Protein AF-A0A8H3CIY7-F1 (afdb_monomer)

Organism: NCBI:txid456999

Secondary structure (DSSP, 8-state):
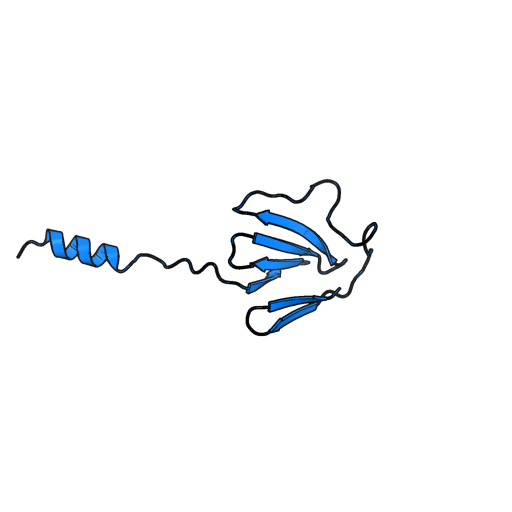--HHHHHHHHHHTT--------EEEEETTEEEEE-SSSEEEEEETTT--EEEEEETTEE-S-SSS-B-STT--SS---EEEEETTEEEEE-

pLDDT: mean 86.17, std 14.56, range [55.09, 97.19]

Mean predicted aligned error: 9.01 Å

Structure (mmCIF, N/CA/C/O backbone):
data_AF-A0A8H3CIY7-F1
#
_entry.id   AF-A0A8H3CIY7-F1
#
loop_
_atom_site.group_PDB
_atom_site.id
_atom_site.type_symbol
_atom_site.label_atom_id
_atom_site.label_alt_id
_atom_site.label_comp_id
_atom_site.label_asym_id
_atom_site.label_entity_id
_atom_site.label_seq_id
_atom_site.pdbx_PDB_ins_code
_atom_site.Cartn_x
_atom_site.Cartn_y
_atom_site.Cartn_z
_atom_site.occupancy
_atom_site.B_iso_or_equiv
_atom_site.auth_seq_id
_atom_site.auth_comp_id
_atom_site.auth_asym_id
_atom_site.auth_atom_id
_atom_site.pdbx_PDB_model_num
ATOM 1 N N . MET A 1 1 ? 45.471 3.051 -30.723 1.00 56.31 1 MET A N 1
ATOM 2 C CA . MET A 1 1 ? 44.335 2.437 -30.002 1.00 56.31 1 MET A CA 1
ATOM 3 C C . MET A 1 1 ? 43.552 3.572 -29.360 1.00 56.31 1 MET A C 1
ATOM 5 O O . MET A 1 1 ? 44.053 4.182 -28.426 1.00 56.31 1 MET A O 1
ATOM 9 N N . ASN A 1 2 ? 42.420 3.970 -29.942 1.00 59.12 2 ASN A N 1
ATOM 10 C CA . ASN A 1 2 ? 41.700 5.176 -29.525 1.00 59.12 2 ASN A CA 1
ATOM 11 C C . ASN A 1 2 ? 41.046 4.956 -28.148 1.00 59.12 2 ASN A C 1
ATOM 13 O O . ASN A 1 2 ? 39.959 4.399 -28.041 1.00 59.12 2 ASN A O 1
ATOM 17 N N . TRP A 1 3 ? 41.725 5.406 -27.094 1.00 60.31 3 TRP A N 1
ATOM 18 C CA . TRP A 1 3 ? 41.297 5.395 -25.688 1.00 60.31 3 TRP A CA 1
ATOM 19 C C . TRP A 1 3 ? 39.867 5.910 -25.425 1.00 60.31 3 TRP A C 1
ATOM 21 O O . TRP A 1 3 ? 39.227 5.488 -24.468 1.00 60.31 3 TRP A O 1
ATOM 31 N N . MET A 1 4 ? 39.328 6.746 -26.315 1.00 62.03 4 MET A N 1
ATOM 32 C CA . MET A 1 4 ? 37.955 7.257 -26.262 1.00 62.03 4 MET A CA 1
ATOM 33 C C . MET A 1 4 ? 36.890 6.158 -26.416 1.00 62.03 4 MET A C 1
ATOM 35 O O . MET A 1 4 ? 35.819 6.269 -25.827 1.00 62.03 4 MET A O 1
ATOM 39 N N . TYR A 1 5 ? 37.175 5.073 -27.145 1.00 61.88 5 TYR A N 1
ATOM 40 C CA . TYR A 1 5 ? 36.222 3.964 -27.301 1.00 61.88 5 TYR A CA 1
ATOM 41 C C . TYR A 1 5 ? 36.161 3.073 -26.052 1.00 61.88 5 TYR A C 1
ATOM 43 O O . TYR A 1 5 ? 35.115 2.502 -25.761 1.00 61.88 5 TYR A O 1
ATOM 51 N N . LEU A 1 6 ? 37.251 2.999 -25.277 1.00 59.50 6 LEU A N 1
ATOM 52 C CA . LEU A 1 6 ? 37.291 2.228 -24.029 1.00 59.50 6 LEU A CA 1
ATOM 53 C C . LEU A 1 6 ? 36.433 2.873 -22.930 1.00 59.50 6 LEU A C 1
ATOM 55 O O . LEU A 1 6 ? 35.813 2.156 -22.151 1.00 59.50 6 LEU A O 1
ATOM 59 N N . ILE A 1 7 ? 36.346 4.208 -22.905 1.00 62.12 7 ILE A N 1
ATOM 60 C CA . ILE A 1 7 ? 35.492 4.956 -21.964 1.00 62.12 7 ILE A CA 1
ATOM 61 C C . ILE A 1 7 ? 34.009 4.862 -22.366 1.00 62.12 7 ILE A C 1
ATOM 63 O O . ILE A 1 7 ? 33.135 4.751 -21.512 1.00 62.12 7 ILE A O 1
ATOM 67 N N . ALA A 1 8 ? 33.708 4.857 -23.667 1.00 59.69 8 ALA A N 1
ATOM 68 C CA . ALA A 1 8 ? 32.337 4.678 -24.146 1.00 59.69 8 ALA A CA 1
ATOM 69 C C . ALA A 1 8 ? 31.795 3.265 -23.849 1.00 59.69 8 ALA A C 1
ATOM 71 O O . ALA A 1 8 ? 30.627 3.113 -23.490 1.00 59.69 8 ALA A O 1
ATOM 72 N N . LEU A 1 9 ? 32.645 2.234 -23.943 1.00 59.38 9 LEU A N 1
ATOM 73 C CA . LEU A 1 9 ? 32.255 0.850 -23.658 1.00 59.38 9 LEU A CA 1
ATOM 74 C C . LEU A 1 9 ? 32.019 0.601 -22.158 1.00 59.38 9 LEU A C 1
ATOM 76 O O . LEU A 1 9 ? 31.129 -0.166 -21.799 1.00 59.38 9 LEU A O 1
ATOM 80 N N . SER A 1 10 ? 32.770 1.270 -21.275 1.00 59.97 10 SER A N 1
ATOM 81 C CA . SER A 1 10 ? 32.595 1.137 -19.823 1.00 59.97 10 SER A CA 1
ATOM 82 C C . SER A 1 10 ? 31.337 1.835 -19.295 1.00 59.97 10 SER A C 1
ATOM 84 O O . SER A 1 10 ? 30.771 1.380 -18.303 1.00 59.97 10 SER A O 1
ATOM 86 N N . TYR A 1 11 ? 30.841 2.876 -19.974 1.00 57.47 11 TYR A N 1
ATOM 87 C CA . TYR A 1 11 ? 29.601 3.561 -19.585 1.00 57.47 11 TYR A CA 1
ATOM 88 C C . TYR A 1 11 ? 28.333 2.764 -19.948 1.00 57.47 11 TYR A C 1
ATOM 90 O O . TYR A 1 11 ? 27.348 2.794 -19.215 1.00 57.47 11 TYR A O 1
ATOM 98 N N . ALA A 1 12 ? 28.363 1.986 -21.037 1.00 59.00 12 ALA A N 1
ATOM 99 C CA . ALA A 1 12 ? 27.229 1.162 -21.470 1.00 59.00 12 ALA A CA 1
ATOM 100 C C . ALA A 1 12 ? 26.966 -0.066 -20.573 1.00 59.00 12 ALA A C 1
ATOM 102 O O . ALA A 1 12 ? 25.864 -0.606 -20.581 1.00 59.00 12 ALA A O 1
ATOM 103 N N . ALA A 1 13 ? 27.948 -0.507 -19.779 1.00 61.25 13 ALA A N 1
ATOM 104 C CA . ALA A 1 13 ? 27.799 -1.657 -18.881 1.00 61.25 13 ALA A CA 1
ATOM 105 C C . ALA A 1 13 ? 27.081 -1.322 -17.558 1.00 61.25 13 ALA A C 1
ATOM 107 O O . ALA A 1 13 ? 26.728 -2.228 -16.807 1.00 61.25 13 ALA A O 1
ATOM 108 N N . CYS A 1 14 ? 26.861 -0.035 -17.269 1.00 59.56 14 CYS A N 1
ATOM 109 C CA . CYS A 1 14 ? 26.275 0.442 -16.016 1.00 59.56 14 CYS A CA 1
ATOM 110 C C . CYS A 1 14 ? 24.906 1.104 -16.239 1.00 59.56 14 CYS A C 1
ATOM 112 O O . CYS A 1 14 ? 24.582 2.109 -15.611 1.00 59.56 14 CYS A O 1
ATOM 114 N N . VAL A 1 15 ? 24.096 0.578 -17.162 1.00 62.12 15 VAL A N 1
ATOM 115 C CA . VAL A 1 15 ? 22.671 0.930 -17.210 1.00 62.12 15 VAL A CA 1
ATOM 116 C C . VAL A 1 15 ? 21.943 0.032 -16.210 1.00 62.12 15 VAL A C 1
ATOM 118 O O . VAL A 1 15 ? 21.834 -1.172 -16.461 1.00 62.12 15 VAL A O 1
ATOM 121 N N . PRO A 1 16 ? 21.455 0.557 -15.070 1.00 58.97 16 PRO A N 1
ATOM 122 C CA . PRO A 1 16 ? 20.583 -0.220 -14.207 1.00 58.97 16 PRO A CA 1
ATOM 123 C C . PRO A 1 16 ? 19.326 -0.561 -15.006 1.00 58.97 16 PRO A C 1
ATOM 125 O O . PRO A 1 16 ? 18.576 0.320 -15.426 1.00 58.97 16 PRO A O 1
ATOM 128 N N . SER A 1 17 ? 19.095 -1.850 -15.241 1.00 55.38 17 SER A N 1
ATOM 129 C CA . SER A 1 17 ? 17.796 -2.315 -15.702 1.00 55.38 17 SER A CA 1
ATOM 130 C C . SER A 1 17 ? 16.822 -2.140 -14.540 1.00 55.38 17 SER A C 1
ATOM 132 O O . SER A 1 17 ? 16.805 -2.923 -13.594 1.00 55.38 17 SER A O 1
ATOM 134 N N . VAL A 1 18 ? 16.013 -1.078 -14.583 1.00 57.44 18 VAL A N 1
ATOM 135 C CA . VAL A 1 18 ? 14.795 -1.015 -13.772 1.00 57.44 18 VAL A CA 1
ATOM 136 C C . VAL A 1 18 ? 13.841 -2.041 -14.371 1.00 57.44 18 VAL A C 1
ATOM 138 O O . VAL A 1 18 ? 13.064 -1.754 -15.277 1.00 57.44 18 VAL A O 1
ATOM 141 N N . LEU A 1 19 ? 13.938 -3.282 -13.898 1.00 55.09 19 LEU A N 1
ATOM 142 C CA . LEU A 1 19 ? 12.774 -4.151 -13.905 1.00 55.09 19 LEU A CA 1
ATOM 143 C C . LEU A 1 19 ? 11.759 -3.477 -12.984 1.00 55.09 19 LEU A C 1
ATOM 145 O O . LEU A 1 19 ? 12.017 -3.326 -11.790 1.00 55.09 19 LEU A O 1
ATOM 149 N N . ALA A 1 20 ? 10.631 -3.041 -13.540 1.00 60.59 20 ALA A N 1
ATOM 150 C CA . ALA A 1 20 ? 9.459 -2.722 -12.741 1.00 60.59 20 ALA A CA 1
ATOM 151 C C . ALA A 1 20 ? 9.054 -4.023 -12.034 1.00 60.59 20 ALA A C 1
ATOM 153 O O . ALA A 1 20 ? 8.472 -4.926 -12.637 1.00 60.59 20 ALA A O 1
ATOM 154 N N . ALA A 1 21 ? 9.521 -4.190 -10.799 1.00 73.75 21 ALA A N 1
ATOM 155 C CA . ALA A 1 21 ? 9.408 -5.447 -10.090 1.00 73.75 21 ALA A CA 1
ATOM 156 C C . ALA A 1 21 ? 7.983 -5.568 -9.557 1.00 73.75 21 ALA A C 1
ATOM 158 O O . ALA A 1 21 ? 7.604 -4.873 -8.618 1.00 73.75 21 ALA A O 1
ATOM 159 N N . PHE A 1 22 ? 7.198 -6.465 -10.157 1.00 92.19 22 PHE A N 1
ATOM 160 C CA . PHE A 1 22 ? 5.963 -6.928 -9.539 1.00 92.19 22 PHE A CA 1
ATOM 161 C C . PHE A 1 22 ? 6.264 -7.407 -8.112 1.00 92.19 22 PHE A C 1
ATOM 163 O O . PHE A 1 22 ? 7.198 -8.186 -7.895 1.00 92.19 22 PHE A O 1
ATOM 170 N N . GLY A 1 23 ? 5.476 -6.960 -7.139 1.00 93.62 23 GLY A N 1
ATOM 171 C CA . GLY A 1 23 ? 5.707 -7.337 -5.754 1.00 93.62 23 GLY A CA 1
ATOM 172 C C . GLY A 1 23 ? 4.716 -6.746 -4.767 1.00 93.62 23 GLY A C 1
ATOM 173 O O . GLY A 1 23 ? 3.961 -5.822 -5.061 1.00 93.62 23 GLY A O 1
ATOM 174 N N . VAL A 1 24 ? 4.738 -7.300 -3.557 1.00 94.81 24 VAL A N 1
ATOM 175 C CA . VAL A 1 24 ? 3.997 -6.775 -2.409 1.00 94.81 24 VAL A CA 1
ATOM 176 C C . VAL A 1 24 ? 4.997 -6.437 -1.312 1.00 94.81 24 VAL A C 1
ATOM 178 O O . VAL A 1 24 ? 5.785 -7.286 -0.904 1.00 94.81 24 VAL A O 1
ATOM 181 N N . THR A 1 25 ? 4.941 -5.205 -0.819 1.00 94.88 25 THR A N 1
ATOM 182 C CA . THR A 1 25 ? 5.780 -4.702 0.270 1.00 94.88 25 THR A CA 1
ATOM 183 C C . THR A 1 25 ? 4.910 -4.402 1.480 1.00 94.88 25 THR A C 1
ATOM 185 O O . THR A 1 25 ? 3.952 -3.633 1.395 1.00 94.88 25 THR A O 1
ATOM 188 N N . THR A 1 26 ? 5.250 -4.978 2.629 1.00 94.62 26 THR A N 1
ATOM 189 C CA . THR A 1 26 ? 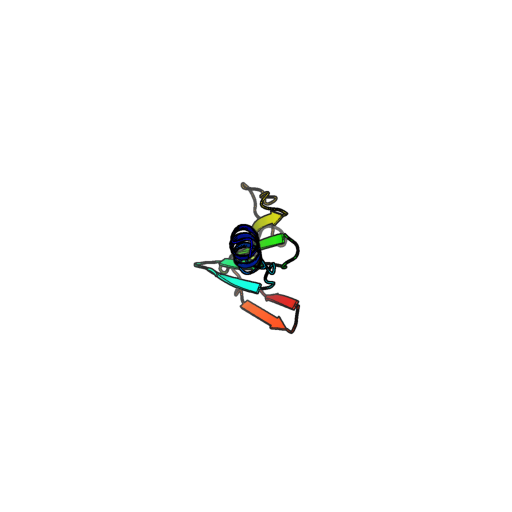4.578 -4.696 3.901 1.00 94.62 26 THR A CA 1
ATOM 190 C C . THR A 1 26 ? 5.146 -3.425 4.523 1.00 94.62 26 THR A C 1
ATOM 192 O O . THR A 1 26 ? 6.346 -3.348 4.787 1.00 94.62 26 THR A O 1
ATOM 195 N N . GLY A 1 27 ? 4.293 -2.437 4.773 1.00 91.00 27 GLY A N 1
ATOM 196 C CA . GLY A 1 27 ? 4.618 -1.252 5.559 1.00 91.00 27 GLY A CA 1
ATOM 197 C C . GLY A 1 27 ? 3.975 -1.286 6.945 1.00 91.00 27 GLY A C 1
ATOM 198 O O . GLY A 1 27 ? 3.274 -2.225 7.319 1.00 91.00 27 GLY A O 1
ATOM 199 N N . SER A 1 28 ? 4.180 -0.220 7.714 1.00 92.88 28 SER A N 1
ATOM 200 C CA . SER A 1 28 ? 3.489 -0.010 8.986 1.00 92.88 28 SER A CA 1
ATOM 201 C C . SER A 1 28 ? 2.017 0.347 8.740 1.00 92.88 28 SER A C 1
ATOM 203 O O . SER A 1 28 ? 1.709 1.485 8.379 1.00 92.88 28 SER A O 1
ATOM 205 N N . GLY A 1 29 ? 1.109 -0.613 8.923 1.00 93.44 29 GLY A N 1
ATOM 206 C CA . GLY A 1 29 ? -0.335 -0.390 8.775 1.00 93.44 29 GLY A CA 1
ATOM 207 C C . GLY A 1 29 ? -0.865 -0.469 7.338 1.00 93.44 29 GLY A C 1
ATOM 208 O O . GLY A 1 29 ? -2.024 -0.130 7.104 1.00 93.44 29 GLY A O 1
ATOM 209 N N . TYR A 1 30 ? -0.048 -0.889 6.366 1.00 95.62 30 TYR A N 1
ATOM 210 C CA . TYR A 1 30 ? -0.483 -1.052 4.979 1.00 95.62 30 TYR A CA 1
ATOM 211 C C . TYR A 1 30 ? 0.321 -2.116 4.218 1.00 95.62 30 TYR A C 1
ATOM 213 O O . TYR A 1 30 ? 1.467 -2.418 4.546 1.00 95.62 30 TYR A O 1
ATOM 221 N N . LEU A 1 31 ? -0.269 -2.632 3.144 1.00 96.50 31 LEU A N 1
ATOM 222 C CA . LEU A 1 31 ? 0.378 -3.414 2.097 1.00 96.50 31 LEU A CA 1
ATOM 223 C C . LEU A 1 31 ? 0.496 -2.549 0.847 1.00 96.50 31 LEU A C 1
ATOM 225 O O . LEU A 1 31 ? -0.503 -2.008 0.389 1.00 96.50 31 LEU A O 1
ATOM 229 N N . SER A 1 32 ? 1.693 -2.407 0.289 1.00 96.50 32 SER A N 1
ATOM 230 C CA . SER A 1 32 ? 1.920 -1.744 -0.996 1.00 96.50 32 SER A CA 1
ATOM 231 C C . SER A 1 32 ? 2.057 -2.804 -2.076 1.00 96.50 32 SER A C 1
ATOM 233 O O . SER A 1 32 ? 2.963 -3.626 -2.000 1.00 96.50 32 SER A O 1
ATOM 235 N N . VAL A 1 33 ? 1.186 -2.785 -3.074 1.00 96.06 33 VAL A N 1
ATOM 236 C CA . VAL A 1 33 ? 1.214 -3.713 -4.204 1.00 96.06 33 VAL A CA 1
ATOM 237 C C . VAL A 1 33 ? 1.715 -2.957 -5.426 1.00 96.06 33 VAL A C 1
ATOM 239 O O . VAL A 1 33 ? 1.067 -2.011 -5.868 1.00 96.06 33 VAL A O 1
ATOM 242 N N . ASP A 1 34 ? 2.868 -3.366 -5.948 1.00 95.25 34 ASP A N 1
ATOM 243 C CA . ASP A 1 34 ? 3.411 -2.917 -7.227 1.00 95.25 34 ASP A CA 1
ATOM 244 C C . ASP A 1 34 ? 3.081 -3.962 -8.294 1.00 95.25 34 ASP A C 1
ATOM 246 O O . ASP A 1 34 ? 3.437 -5.137 -8.187 1.00 95.25 34 ASP A O 1
ATOM 250 N N . THR A 1 35 ? 2.356 -3.540 -9.322 1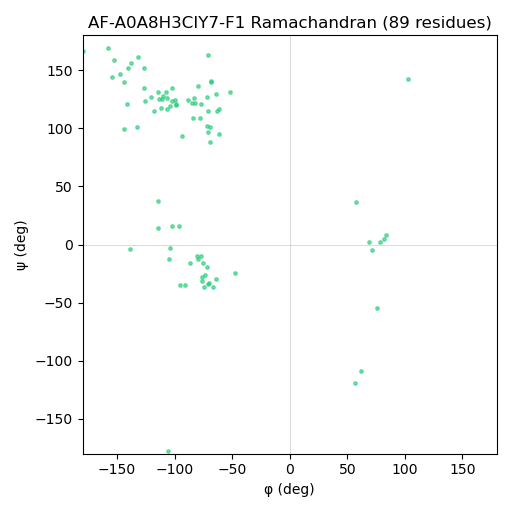.00 93.38 35 THR A N 1
ATOM 251 C CA . THR A 1 35 ? 1.954 -4.421 -10.424 1.00 93.38 35 THR A CA 1
ATOM 252 C C . THR A 1 35 ? 3.068 -4.657 -11.445 1.00 93.38 35 THR A C 1
ATOM 254 O O . THR A 1 35 ? 2.908 -5.499 -12.323 1.00 93.38 35 THR A O 1
ATOM 257 N N . GLY A 1 36 ? 4.162 -3.890 -11.399 1.00 90.81 36 GLY A N 1
ATOM 258 C CA . GLY A 1 36 ? 5.173 -3.836 -12.458 1.00 90.81 36 GLY A CA 1
ATOM 259 C C . GLY A 1 36 ? 4.697 -3.128 -13.739 1.00 90.81 36 GLY A C 1
ATOM 260 O O . GLY A 1 36 ? 5.480 -2.916 -14.658 1.00 90.81 36 GLY A O 1
ATOM 261 N N . GLY A 1 37 ? 3.422 -2.727 -13.810 1.00 91.25 37 GLY A N 1
ATOM 262 C CA . GLY A 1 37 ? 2.804 -2.051 -14.958 1.00 9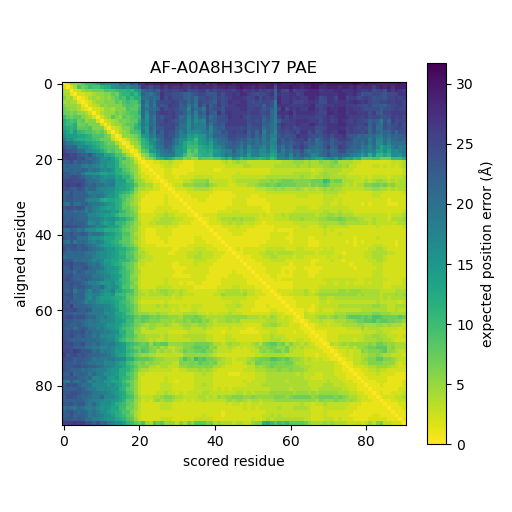1.25 37 GLY A CA 1
ATOM 263 C C . GLY A 1 37 ? 2.639 -0.539 -14.781 1.00 91.25 37 GLY A C 1
ATOM 264 O O . GLY A 1 37 ? 1.836 0.075 -15.479 1.00 91.25 37 GLY A O 1
ATOM 265 N N . GLY A 1 38 ? 3.335 0.061 -13.810 1.00 91.44 38 GLY A N 1
ATOM 266 C CA . GLY A 1 38 ? 3.198 1.481 -13.468 1.00 91.44 38 GLY A CA 1
ATOM 267 C C . GLY A 1 38 ? 2.015 1.804 -12.551 1.00 91.44 38 GLY A C 1
ATOM 268 O O . GLY A 1 38 ? 1.788 2.979 -12.267 1.00 91.44 38 GLY A O 1
ATOM 269 N N . LEU A 1 39 ? 1.285 0.790 -12.073 1.00 94.56 39 LEU A N 1
ATOM 270 C CA . LEU A 1 39 ? 0.281 0.921 -11.019 1.00 94.56 39 LEU A CA 1
ATOM 271 C C . LEU A 1 39 ? 0.846 0.411 -9.690 1.00 94.56 39 LEU A C 1
ATOM 273 O O . LEU A 1 39 ? 1.215 -0.762 -9.584 1.00 94.56 39 LEU A O 1
ATOM 277 N N . VAL A 1 40 ? 0.833 1.279 -8.680 1.00 95.81 40 VAL A N 1
ATOM 278 C CA . VAL A 1 40 ? 1.151 0.949 -7.289 1.00 95.81 40 VAL A CA 1
ATOM 279 C C . VAL A 1 40 ? -0.007 1.387 -6.408 1.00 95.81 40 VAL A C 1
ATOM 281 O O . VAL A 1 40 ? -0.362 2.563 -6.404 1.00 95.81 40 VAL A O 1
ATOM 284 N N . PHE A 1 41 ? -0.590 0.476 -5.638 1.00 96.69 41 PHE A N 1
ATOM 285 C CA . PHE A 1 41 ? -1.664 0.814 -4.703 1.00 96.69 41 PHE A CA 1
ATOM 286 C C . PHE A 1 41 ? -1.346 0.338 -3.291 1.00 96.69 41 PHE A C 1
ATOM 288 O O . PHE A 1 41 ? -0.611 -0.628 -3.091 1.00 96.69 41 PHE A O 1
ATOM 295 N N . ARG A 1 42 ? -1.886 1.040 -2.296 1.00 96.75 42 ARG A N 1
ATOM 296 C CA . ARG A 1 42 ? -1.715 0.714 -0.880 1.00 96.75 42 ARG A CA 1
ATOM 297 C C . ARG A 1 42 ? -3.037 0.306 -0.270 1.00 96.75 42 ARG A C 1
ATOM 299 O O . ARG A 1 42 ? -4.006 1.037 -0.408 1.00 96.75 42 ARG A O 1
ATOM 306 N N . VAL A 1 43 ? -3.045 -0.814 0.438 1.00 97.00 43 VAL A N 1
ATOM 307 C CA . VAL A 1 43 ? -4.195 -1.340 1.177 1.00 97.00 43 VAL A CA 1
ATOM 308 C C . VAL A 1 43 ? -3.903 -1.227 2.666 1.00 97.00 43 VAL A C 1
ATOM 310 O O . VAL A 1 43 ? -2.881 -1.728 3.123 1.00 97.00 43 VAL A O 1
ATOM 313 N N . SER A 1 44 ? -4.769 -0.578 3.433 1.00 95.94 44 SER A N 1
ATOM 314 C CA . SER A 1 44 ? -4.675 -0.506 4.892 1.00 95.94 44 SER A CA 1
ATOM 315 C C . SER A 1 44 ? -4.837 -1.892 5.508 1.00 95.94 44 SER A C 1
ATOM 317 O O . SER A 1 44 ? -5.807 -2.588 5.218 1.00 95.94 44 SER A O 1
ATOM 319 N N . THR A 1 45 ? -3.926 -2.289 6.399 1.00 95.69 45 THR A N 1
ATOM 320 C CA . THR A 1 45 ? -4.003 -3.603 7.062 1.00 95.69 45 THR A CA 1
ATOM 321 C C . THR A 1 45 ? -5.044 -3.662 8.178 1.00 95.69 45 THR A C 1
ATOM 323 O O . THR A 1 45 ? -5.306 -4.739 8.700 1.00 95.69 45 THR A O 1
ATOM 326 N N . THR A 1 46 ? -5.612 -2.517 8.565 1.00 94.75 46 THR A N 1
ATOM 327 C CA . THR A 1 46 ? -6.564 -2.414 9.681 1.00 94.75 46 THR A CA 1
ATOM 328 C C . THR A 1 46 ? -8.010 -2.589 9.227 1.00 94.75 46 THR A C 1
ATOM 330 O O . THR A 1 46 ? -8.831 -3.113 9.976 1.00 94.75 46 THR A O 1
ATOM 333 N N . ASN A 1 47 ? -8.335 -2.118 8.020 1.00 94.00 47 ASN A N 1
ATOM 334 C CA . ASN A 1 47 ? -9.710 -2.044 7.518 1.00 94.00 47 ASN A CA 1
ATOM 335 C C . ASN A 1 47 ? -9.872 -2.448 6.042 1.00 94.00 47 ASN A C 1
ATOM 337 O O . ASN A 1 47 ? -11.001 -2.518 5.572 1.00 94.00 47 ASN A O 1
ATOM 341 N N . GLY A 1 48 ? -8.783 -2.746 5.321 1.00 93.88 48 GLY A N 1
ATOM 342 C CA . GLY A 1 48 ? -8.843 -3.187 3.923 1.00 93.88 48 GLY A CA 1
ATOM 343 C C . GLY A 1 48 ? -9.070 -2.068 2.903 1.00 93.88 48 GLY A C 1
ATOM 344 O O . GLY A 1 48 ? -9.143 -2.348 1.708 1.00 93.88 48 GLY A O 1
ATOM 345 N N . ASP A 1 49 ? -9.150 -0.811 3.339 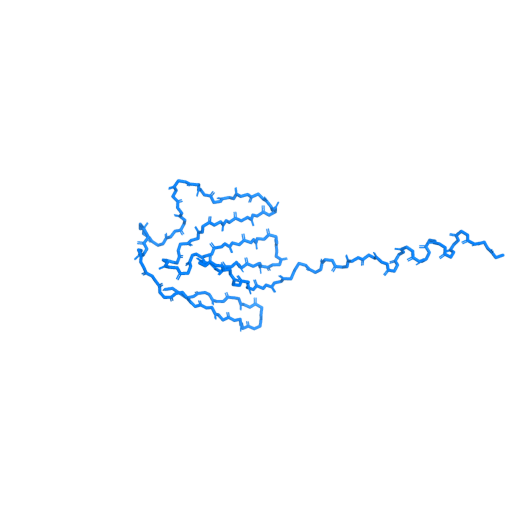1.00 96.25 49 ASP A N 1
ATOM 346 C CA . ASP A 1 49 ? -9.335 0.331 2.446 1.00 96.25 49 ASP A CA 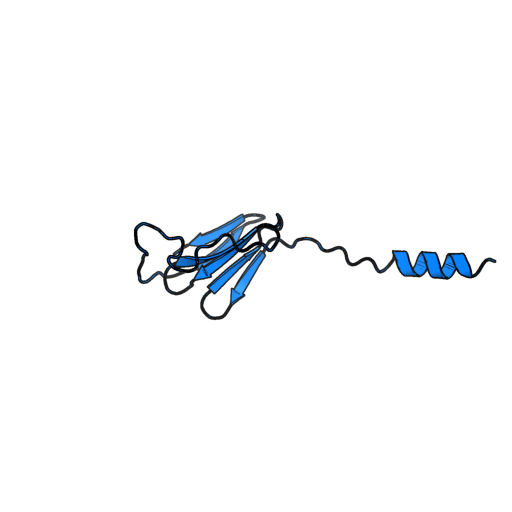1
ATOM 347 C C . ASP A 1 49 ? -8.084 0.556 1.591 1.00 96.25 49 ASP A C 1
ATOM 349 O O . ASP A 1 49 ? -6.953 0.480 2.079 1.00 96.25 49 ASP A O 1
ATOM 353 N N . ILE A 1 50 ? -8.269 0.907 0.321 1.00 96.56 50 ILE A N 1
ATOM 354 C CA . ILE A 1 50 ? -7.164 1.385 -0.508 1.00 96.56 50 ILE A CA 1
ATOM 355 C C . ILE A 1 50 ? -6.881 2.832 -0.101 1.00 96.56 50 ILE A C 1
ATOM 357 O O . ILE A 1 50 ? -7.760 3.674 -0.205 1.00 96.56 50 ILE A O 1
ATOM 361 N N . THR A 1 51 ? -5.676 3.155 0.354 1.00 96.19 51 THR A N 1
ATOM 362 C CA . THR A 1 51 ? -5.317 4.496 0.866 1.00 96.19 51 THR A CA 1
ATOM 363 C C . THR A 1 51 ? -4.468 5.311 -0.104 1.00 96.19 51 THR A C 1
ATOM 365 O O . THR A 1 51 ? -4.283 6.509 0.084 1.00 96.19 51 THR A O 1
ATOM 368 N N . SER A 1 52 ? -3.948 4.670 -1.149 1.00 96.69 52 SER A N 1
ATOM 369 C CA . SER A 1 52 ? -3.221 5.309 -2.245 1.00 96.69 52 SER A CA 1
ATOM 370 C C . SER A 1 52 ? -3.350 4.440 -3.489 1.00 96.69 52 SER A C 1
ATOM 372 O O . SER A 1 52 ? -3.369 3.211 -3.392 1.00 96.69 52 SER A O 1
ATOM 374 N N . LEU A 1 53 ? -3.439 5.080 -4.646 1.00 96.69 53 LEU A N 1
ATOM 375 C CA . LEU A 1 53 ? -3.502 4.457 -5.956 1.00 96.69 53 LEU A CA 1
ATOM 376 C C . LEU A 1 53 ? -2.721 5.350 -6.913 1.00 96.69 53 LEU A C 1
ATOM 378 O O . LEU A 1 53 ? -3.222 6.366 -7.383 1.00 96.69 53 LEU A O 1
ATOM 382 N N . LYS A 1 54 ? -1.476 4.974 -7.193 1.00 96.56 54 LYS A N 1
ATOM 383 C CA . LYS A 1 54 ? -0.580 5.718 -8.071 1.00 96.56 54 LYS A CA 1
ATOM 384 C C . LYS A 1 54 ? -0.472 5.043 -9.421 1.00 96.56 54 LYS A C 1
ATOM 386 O O . LYS A 1 54 ? 0.026 3.923 -9.501 1.00 96.56 54 LYS A O 1
ATOM 391 N N . TYR A 1 55 ? -0.871 5.747 -10.472 1.00 95.75 55 TYR A N 1
ATOM 392 C CA . TYR A 1 55 ? -0.657 5.325 -11.852 1.00 95.75 55 TYR A CA 1
ATOM 393 C C . TYR A 1 55 ? 0.347 6.262 -12.522 1.00 95.75 55 TYR A C 1
ATOM 395 O O . TYR A 1 55 ? 0.126 7.469 -12.592 1.00 95.75 55 TYR A O 1
ATOM 403 N N . GLY A 1 56 ? 1.496 5.737 -12.952 1.00 92.88 56 GLY A N 1
ATOM 404 C CA . GLY A 1 56 ? 2.562 6.556 -13.540 1.00 92.88 56 GLY A CA 1
ATOM 405 C C . GLY A 1 56 ? 3.061 7.665 -12.602 1.00 92.88 56 GLY A C 1
ATOM 406 O O . GLY A 1 56 ? 3.361 8.764 -13.056 1.00 92.88 56 GLY A O 1
ATOM 407 N N . ASN A 1 57 ? 3.122 7.389 -11.292 1.00 89.75 57 ASN A N 1
ATOM 408 C CA . ASN A 1 57 ? 3.428 8.336 -10.204 1.00 89.75 57 ASN A CA 1
ATOM 409 C C . ASN A 1 57 ? 2.370 9.418 -9.918 1.00 89.75 57 ASN A C 1
ATOM 411 O O . ASN A 1 57 ? 2.575 10.228 -9.013 1.00 89.75 57 ASN A O 1
ATOM 415 N N . ILE A 1 58 ? 1.236 9.419 -10.620 1.00 95.31 58 ILE A N 1
ATOM 416 C CA . ILE A 1 58 ? 0.114 10.322 -10.347 1.00 95.31 58 ILE A CA 1
ATOM 417 C C . ILE A 1 58 ? -0.794 9.665 -9.313 1.00 95.31 58 ILE A C 1
ATOM 419 O O . ILE A 1 58 ? -1.245 8.541 -9.520 1.00 95.31 58 ILE A O 1
ATOM 423 N N . GLU A 1 59 ? -1.054 10.354 -8.201 1.00 97.19 59 GLU A N 1
ATOM 424 C CA . GLU A 1 59 ? -2.026 9.908 -7.201 1.00 97.19 59 GLU A CA 1
ATOM 425 C C . GLU A 1 59 ? -3.442 10.066 -7.766 1.00 97.19 59 GLU A C 1
ATOM 427 O O . GLU A 1 59 ? -3.893 11.173 -8.051 1.00 97.19 59 GLU A O 1
ATOM 432 N N . CYS A 1 60 ? -4.119 8.940 -7.956 1.00 96.38 60 CYS A N 1
ATOM 433 C CA . CYS A 1 60 ? -5.493 8.858 -8.439 1.00 96.38 60 CYS A CA 1
ATOM 434 C C . CYS A 1 60 ? -6.481 8.550 -7.309 1.00 96.38 60 CYS A C 1
ATOM 436 O O . CYS A 1 60 ? -7.682 8.478 -7.564 1.00 96.38 60 CYS A O 1
ATOM 438 N N . GLN A 1 61 ? -5.991 8.332 -6.085 1.00 96.31 61 GLN A N 1
ATOM 439 C CA . GLN A 1 61 ? -6.856 8.127 -4.937 1.00 96.31 61 GLN A CA 1
ATOM 440 C C . GLN A 1 61 ? -7.384 9.457 -4.397 1.00 96.31 61 GLN A C 1
ATOM 442 O O . GLN A 1 61 ? -6.627 10.414 -4.229 1.00 96.31 61 GLN A O 1
ATOM 447 N N . ASP A 1 62 ? -8.674 9.488 -4.069 1.00 93.88 62 ASP A N 1
ATOM 448 C CA . ASP A 1 62 ? -9.280 10.631 -3.394 1.00 93.88 62 ASP A CA 1
ATOM 449 C C . ASP A 1 62 ? -8.751 10.773 -1.954 1.00 93.88 62 ASP A C 1
ATOM 451 O O . ASP A 1 62 ? -8.558 9.793 -1.231 1.00 93.88 62 ASP A O 1
ATOM 455 N N . SER A 1 63 ? -8.504 12.012 -1.526 1.00 90.88 63 SER A N 1
ATOM 456 C CA . SER A 1 63 ? -7.931 12.305 -0.207 1.00 90.88 63 SER A CA 1
ATOM 457 C C . SER A 1 63 ? -8.971 12.414 0.910 1.00 90.88 63 SER A C 1
ATOM 459 O O . SER A 1 63 ? -8.603 12.359 2.083 1.00 90.88 63 SER A O 1
ATOM 461 N N . SER A 1 64 ? -10.253 12.571 0.567 1.00 90.81 64 SER A N 1
ATOM 462 C CA . SER A 1 64 ? -11.353 12.755 1.518 1.00 90.81 64 SER A CA 1
ATOM 463 C C . SER A 1 64 ? -12.061 11.444 1.855 1.00 90.81 64 SER A C 1
ATOM 465 O O . SER A 1 64 ? -12.468 11.238 3.000 1.00 90.81 64 SER A O 1
ATOM 467 N N . LYS A 1 65 ? -12.179 10.539 0.879 1.00 91.12 65 LYS A N 1
ATOM 468 C CA . LYS A 1 65 ? -12.790 9.226 1.055 1.00 91.12 65 LYS A CA 1
ATOM 469 C C . LYS A 1 65 ? -12.029 8.163 0.274 1.00 91.12 65 LYS A C 1
ATOM 471 O O . LYS A 1 65 ? -11.940 8.200 -0.948 1.00 91.12 65 LYS A O 1
ATOM 476 N N . TYR A 1 66 ? -11.541 7.170 1.005 1.00 95.62 66 TYR A N 1
ATOM 477 C CA . TYR A 1 66 ? -10.817 6.047 0.432 1.00 95.62 66 TYR A CA 1
ATOM 478 C C . TYR A 1 66 ? -11.714 5.096 -0.361 1.00 95.62 66 TYR A C 1
ATOM 480 O O . TYR A 1 66 ? -12.939 5.087 -0.243 1.00 95.62 66 TYR A O 1
ATOM 488 N N . THR A 1 67 ? -11.065 4.277 -1.183 1.00 95.62 67 THR A N 1
ATOM 489 C CA . THR A 1 67 ? -11.727 3.272 -2.011 1.00 95.62 67 THR A CA 1
ATOM 490 C C . THR A 1 67 ? -11.922 2.025 -1.161 1.00 95.62 67 THR A C 1
ATOM 492 O O . THR A 1 67 ? -10.955 1.462 -0.645 1.00 95.62 67 THR A O 1
ATOM 495 N N . HIS A 1 68 ? -13.174 1.602 -1.017 1.00 94.88 68 HIS A N 1
ATOM 496 C CA . HIS A 1 68 ? -13.560 0.485 -0.165 1.00 94.88 68 HIS A CA 1
ATOM 497 C C . HIS A 1 68 ? -14.901 -0.120 -0.584 1.00 94.88 68 HIS A C 1
ATOM 499 O O . HIS A 1 68 ? -15.644 0.450 -1.386 1.00 94.88 68 HIS A O 1
ATOM 505 N N . ILE A 1 69 ? -15.229 -1.275 -0.006 1.00 91.75 69 ILE A N 1
ATOM 506 C CA . ILE A 1 69 ? -16.547 -1.894 -0.156 1.00 91.75 69 ILE A CA 1
ATOM 507 C C . ILE A 1 69 ? -17.580 -1.091 0.647 1.00 91.75 69 ILE A C 1
ATOM 509 O O . ILE A 1 69 ? -17.403 -0.850 1.841 1.00 91.75 69 ILE A O 1
ATOM 513 N N . GLY A 1 70 ? -18.673 -0.681 -0.005 1.00 92.94 70 GLY A N 1
ATOM 514 C CA . GL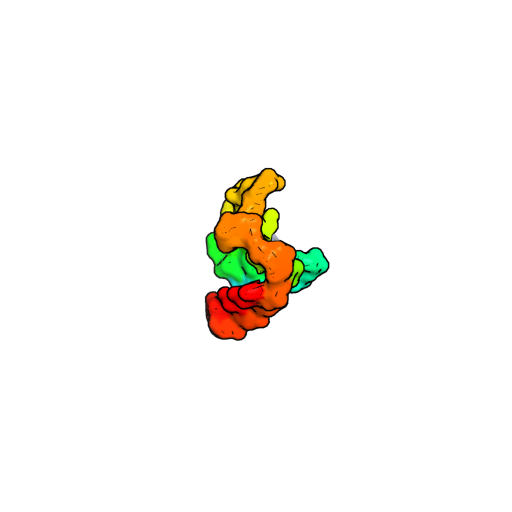Y A 1 70 ? -19.764 0.068 0.625 1.00 92.94 70 GLY A CA 1
ATOM 515 C C . GLY A 1 70 ? -19.313 1.423 1.180 1.00 92.94 70 GLY A C 1
ATOM 516 O O . GLY A 1 70 ? -19.040 2.357 0.428 1.00 92.94 70 GLY A O 1
ATOM 517 N N . SER A 1 71 ? -19.266 1.530 2.507 1.00 89.69 71 SER A N 1
ATOM 518 C CA . SER A 1 71 ? -18.802 2.710 3.252 1.00 89.69 71 SER A CA 1
ATOM 519 C C . SER A 1 71 ? -17.526 2.452 4.064 1.00 89.69 71 SER A C 1
ATOM 521 O O . SER A 1 71 ? -17.200 3.244 4.945 1.00 89.69 71 SER A O 1
ATOM 523 N N . GLY A 1 72 ? -16.834 1.345 3.785 1.00 89.19 72 GLY A N 1
ATOM 524 C CA . GLY A 1 72 ? -15.687 0.861 4.546 1.00 89.19 72 GLY A CA 1
ATOM 525 C C . GLY A 1 72 ? -16.080 -0.302 5.450 1.00 89.19 72 GLY A C 1
ATOM 526 O O . GLY A 1 72 ? -17.168 -0.315 6.026 1.00 89.19 72 GLY A O 1
ATOM 527 N N . LEU A 1 73 ? -15.182 -1.282 5.585 1.00 90.69 73 LEU A N 1
ATOM 528 C CA . LEU A 1 73 ? -15.400 -2.449 6.452 1.00 90.69 73 LEU A CA 1
ATOM 529 C C . LEU A 1 73 ? -15.239 -2.107 7.942 1.00 90.69 73 LEU A C 1
ATOM 531 O O . LEU A 1 73 ? -15.653 -2.871 8.810 1.00 90.69 73 LEU A O 1
ATOM 535 N N . GLY A 1 74 ? -14.628 -0.960 8.254 1.00 90.88 74 GLY A N 1
ATOM 536 C CA . GLY A 1 74 ? -14.325 -0.517 9.615 1.00 90.88 74 GLY A CA 1
ATOM 537 C C . GLY A 1 74 ? -13.133 -1.260 10.223 1.00 90.88 74 GLY A C 1
ATOM 538 O O . GLY A 1 74 ? -12.158 -0.624 10.615 1.00 90.88 74 GLY A O 1
ATOM 539 N N . SER A 1 75 ? -13.179 -2.594 10.246 1.00 92.81 75 SER A N 1
ATOM 540 C CA . SER A 1 75 ? -12.066 -3.461 10.633 1.00 92.81 75 SER A CA 1
ATOM 541 C C . SER A 1 75 ? -12.045 -4.732 9.783 1.00 92.81 75 SER A C 1
ATOM 543 O O . SER A 1 75 ? -13.092 -5.293 9.474 1.00 92.81 75 SER A O 1
ATOM 545 N N . ALA A 1 76 ? -10.849 -5.167 9.398 1.00 92.19 76 ALA A N 1
ATOM 546 C CA . ALA A 1 76 ? -10.613 -6.298 8.510 1.00 92.19 76 ALA A CA 1
ATOM 547 C C . ALA A 1 76 ? -9.306 -6.998 8.903 1.00 92.19 76 ALA A C 1
ATOM 549 O O . ALA A 1 76 ? -8.358 -6.340 9.337 1.00 92.19 76 ALA A O 1
ATOM 550 N N . THR A 1 77 ? -9.230 -8.321 8.734 1.00 93.50 77 THR A N 1
ATOM 551 C CA . THR A 1 77 ? -7.960 -9.046 8.906 1.00 93.50 77 THR A CA 1
ATOM 552 C C . THR A 1 77 ? -7.294 -9.165 7.552 1.00 93.50 77 THR A C 1
ATOM 554 O O . THR A 1 77 ? -7.562 -10.091 6.788 1.00 93.50 77 THR A O 1
ATOM 557 N N . VAL A 1 78 ? -6.413 -8.213 7.252 1.00 94.56 78 VAL A N 1
ATOM 558 C CA . VAL A 1 78 ? -5.782 -8.160 5.939 1.00 94.56 78 VAL A CA 1
ATOM 559 C C . VAL A 1 78 ? -4.578 -9.094 5.865 1.00 94.56 78 VAL A C 1
ATOM 561 O O . VAL A 1 78 ? -3.639 -9.001 6.653 1.00 94.56 78 VAL A O 1
ATOM 564 N N . SER A 1 79 ? -4.585 -9.974 4.872 1.00 94.62 79 SER A N 1
ATOM 565 C CA . SER A 1 79 ? -3.493 -10.883 4.533 1.00 94.62 79 SER A CA 1
ATOM 566 C C . SER A 1 79 ? -3.204 -10.833 3.035 1.00 94.62 79 SER A C 1
ATOM 568 O O . SER A 1 79 ? -4.028 -10.381 2.238 1.00 94.62 79 SER A O 1
ATOM 570 N N . TYR A 1 80 ? -2.019 -11.287 2.632 1.00 95.94 80 TYR A N 1
ATOM 571 C CA . TYR A 1 80 ? -1.678 -11.416 1.221 1.00 95.94 80 TYR A CA 1
ATOM 572 C C . TYR A 1 80 ? -0.947 -12.719 0.937 1.00 95.94 80 TYR A C 1
ATOM 574 O O . TYR A 1 80 ? -0.300 -13.299 1.809 1.00 95.94 80 TYR A O 1
ATOM 582 N N . ARG A 1 81 ? -1.027 -13.158 -0.316 1.00 96.19 81 ARG A N 1
ATOM 583 C CA . ARG A 1 81 ? -0.165 -14.204 -0.863 1.00 96.19 81 ARG A CA 1
ATOM 584 C C . ARG A 1 81 ? 0.230 -13.876 -2.293 1.00 96.19 81 ARG A C 1
ATOM 586 O O . ARG A 1 81 ? -0.528 -13.230 -3.018 1.00 96.19 81 ARG A O 1
ATOM 593 N N . ILE A 1 82 ? 1.392 -14.373 -2.697 1.00 94.94 82 ILE A N 1
ATOM 594 C CA . ILE A 1 82 ? 1.868 -14.314 -4.078 1.00 94.94 82 ILE A CA 1
ATOM 595 C C . ILE A 1 82 ? 1.782 -15.721 -4.670 1.00 94.94 82 ILE A C 1
ATOM 597 O O . ILE A 1 82 ? 2.215 -16.689 -4.048 1.00 94.94 82 ILE A O 1
ATOM 601 N N . SER A 1 83 ? 1.197 -15.838 -5.860 1.00 94.25 83 SER A N 1
ATOM 602 C CA . SER A 1 83 ? 1.107 -17.091 -6.610 1.00 94.25 83 SER A CA 1
ATOM 603 C C . SER A 1 83 ? 1.517 -16.829 -8.054 1.00 94.25 83 SER A C 1
ATOM 605 O O . SER A 1 83 ? 0.757 -16.242 -8.820 1.00 94.25 83 SER A O 1
ATOM 607 N N . GLY A 1 84 ? 2.751 -17.191 -8.415 1.00 91.06 84 GLY A N 1
ATOM 608 C CA . GLY A 1 84 ? 3.336 -16.800 -9.700 1.00 91.06 84 GLY A CA 1
ATOM 609 C C . GLY A 1 84 ? 3.333 -15.276 -9.864 1.00 91.06 84 GLY A C 1
ATOM 610 O O . GLY A 1 84 ? 3.900 -14.569 -9.036 1.00 91.06 84 GLY A O 1
ATOM 611 N N . ASN A 1 85 ? 2.632 -14.786 -10.889 1.00 90.06 85 ASN A N 1
ATOM 612 C CA . ASN A 1 85 ? 2.511 -13.357 -11.208 1.00 90.06 85 ASN A CA 1
ATOM 613 C C . ASN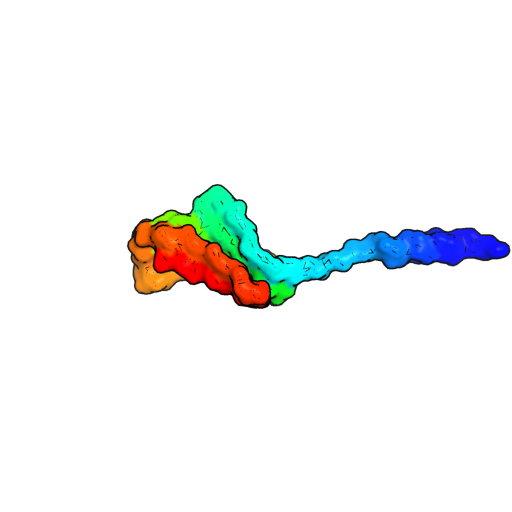 A 1 85 ? 1.235 -12.710 -10.635 1.00 90.06 85 ASN A C 1
ATOM 615 O O . ASN A 1 85 ? 0.821 -11.644 -11.084 1.00 90.06 85 ASN A O 1
ATOM 619 N N . TYR A 1 86 ? 0.576 -13.367 -9.676 1.00 93.75 86 TYR A N 1
ATOM 620 C CA . TYR A 1 86 ? -0.637 -12.867 -9.036 1.00 93.75 86 TYR A CA 1
ATOM 621 C C . TYR A 1 86 ? -0.358 -12.481 -7.587 1.00 93.75 86 TYR A C 1
ATOM 623 O O . TYR A 1 86 ? 0.146 -13.289 -6.804 1.00 93.75 86 TYR A O 1
ATOM 631 N N . ALA A 1 87 ? -0.740 -11.259 -7.219 1.00 94.88 87 ALA A N 1
ATOM 632 C CA . ALA A 1 87 ? -0.819 -10.816 -5.835 1.00 94.88 87 ALA A CA 1
ATOM 633 C C . ALA A 1 87 ? -2.282 -10.895 -5.411 1.00 94.88 87 ALA A C 1
ATOM 635 O O . ALA A 1 87 ? -3.154 -10.318 -6.059 1.00 94.88 87 ALA A O 1
ATOM 636 N N . ILE A 1 88 ? -2.555 -11.627 -4.337 1.00 96.00 88 ILE A N 1
ATOM 637 C CA . ILE A 1 88 ? -3.910 -11.809 -3.825 1.00 96.00 88 ILE A CA 1
ATOM 638 C C . ILE A 1 88 ? -3.941 -11.225 -2.425 1.00 96.00 88 ILE A C 1
ATOM 640 O O . ILE A 1 88 ? -3.262 -11.736 -1.537 1.00 96.00 88 ILE A O 1
ATOM 644 N N . VAL A 1 89 ? -4.721 -10.160 -2.250 1.00 94.75 89 VAL A N 1
ATOM 645 C CA . VAL A 1 89 ? -4.979 -9.513 -0.960 1.00 94.75 89 VAL A CA 1
ATOM 646 C C . VAL A 1 89 ? -6.364 -9.943 -0.484 1.00 94.75 89 VAL A C 1
ATOM 648 O O . VAL A 1 89 ? -7.304 -10.003 -1.271 1.00 94.75 89 VAL A O 1
ATOM 651 N N . THR A 1 90 ? -6.482 -10.311 0.784 1.00 94.75 90 THR A N 1
ATOM 652 C CA . THR A 1 90 ? -7.728 -10.750 1.431 1.00 94.75 90 THR A CA 1
ATOM 653 C C . THR A 1 90 ? -7.926 -9.906 2.678 1.00 94.75 90 THR A C 1
ATOM 655 O O . THR A 1 90 ? -6.951 -9.714 3.395 1.00 94.75 90 THR A O 1
ATOM 658 N N . GLY A 1 91 ? -9.133 -9.396 2.916 1.00 86.75 91 GLY A N 1
ATOM 659 C CA . GLY A 1 91 ? -9.494 -8.563 4.067 1.00 86.75 91 GLY A CA 1
ATOM 660 C C . GLY A 1 91 ? -10.840 -8.969 4.634 1.00 86.75 91 GLY A C 1
ATOM 661 O O . GLY A 1 91 ? -11.654 -9.492 3.839 1.00 86.75 91 GLY A O 1
#

Solvent-accessible surface area (backbone atoms only — not comparable to full-atom values): 5410 Å² total; per-residue (Å²): 132,73,66,69,58,61,55,56,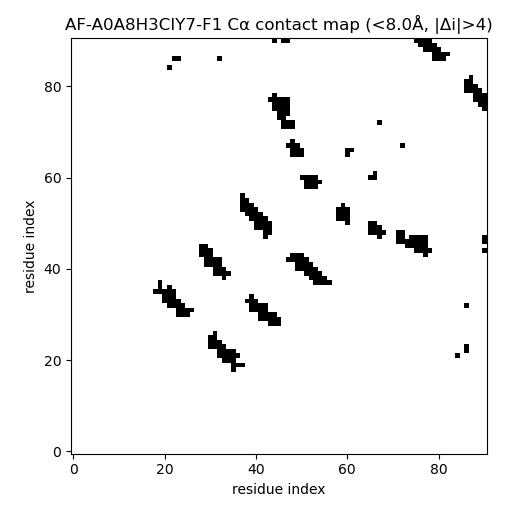57,59,57,68,76,68,64,81,78,80,68,59,62,60,46,75,47,82,54,95,63,28,39,37,40,33,62,41,76,52,40,38,36,28,30,28,40,55,30,46,31,35,76,38,34,24,53,76,83,41,76,72,50,58,90,88,59,63,54,51,67,91,90,50,63,77,58,28,73,47,49,74,52,75,57,89,95,40,80,46,76,45,84

Sequence (91 aa):
MNWMYLIALSYAACVPSVLAAFGVTTGSGYLSVDTGGGLVFRVSTTNGDITSLKYGNIECQDSSKYTHIGSGLGSATVSYRISGNYAIVTG

Foldseek 3Di:
DPVVVVVVVVVVVPDPPPQQDADWDDDDQWIWGRLSQQWIWIAGQFFRWTQFIGHVNDTPADNPATDDDPRTRRGDRWDWDDDPSDIDIHD

Radius of gyration: 19.65 Å; Cα contacts (8 Å, |Δi|>4): 155; chains: 1; bounding box: 64×30×41 Å

Nearest PDB structures (foldseek):
  3njx-assembly1_A  TM=9.642E-01  e=6.294E-05  Aspergillus aculeatus
  1nkg-assembly1_A  TM=9.648E-01  e=1.374E-04  Aspergillus aculeatus
  2xhn-assembly2_A  TM=9.643E-01  e=1.624E-04  Aspergillus aculeatus
  4hdj-assembly1_A  TM=7.437E-01  e=2.008E+00  Pseudomonas aeruginosa PAO1
  3q7n-assembly1_A  TM=6.936E-01  e=2.510E+00  Escherichia coli

InterPro domains:
  IPR011013 Galactose mutarotase-like domain superfamily [SSF74650] (21-89)
  IPR014718 Glycoside hydrolase-type carbohydrate-binding [G3DSA:2.70.98.10] (21-91)
  IPR015364 Rhamnogalacturonase B, N-terminal [PF09284] (22-90)
  IPR016590 Rhamnogalacturonase B [PTHR36574] (7-82)